Protein AF-A0A3D3CGW5-F1 (afdb_monomer_lite)

Radius of gyration: 12.76 Å; chains: 1; bounding box: 22×19×38 Å

Secondary structure (DSSP, 8-state):
-BHHHHHHHTTTT---HHHHHHHHHHHHHH-HHHHHTTTSBS-S--TTS--

Structure (mmCIF, N/CA/C/O backbone):
data_AF-A0A3D3CGW5-F1
#
_entry.id   AF-A0A3D3CGW5-F1
#
loop_
_atom_site.group_PDB
_atom_site.id
_atom_site.type_symbol
_atom_site.label_atom_id
_atom_site.label_alt_id
_atom_site.label_comp_id
_atom_site.label_asym_id
_atom_site.label_entity_id
_atom_site.label_seq_id
_atom_site.pdbx_PDB_ins_code
_atom_site.Cartn_x
_atom_site.Cartn_y
_atom_site.Cartn_z
_atom_site.occupancy
_atom_site.B_iso_or_equiv
_atom_site.auth_seq_id
_atom_site.auth_comp_id
_atom_site.auth_asym_id
_atom_site.auth_atom_id
_atom_site.pdbx_PDB_model_num
ATOM 1 N N . MET A 1 1 ? 6.628 0.400 8.690 1.00 80.19 1 MET A N 1
ATOM 2 C CA . MET A 1 1 ? 6.094 0.208 7.335 1.00 80.19 1 MET A CA 1
ATOM 3 C C . MET A 1 1 ? 4.672 0.728 7.255 1.00 80.19 1 MET A C 1
ATOM 5 O O . MET A 1 1 ? 3.868 0.363 8.108 1.00 80.19 1 MET A O 1
ATOM 9 N N . THR A 1 2 ? 4.377 1.595 6.294 1.00 91.06 2 THR A N 1
ATOM 10 C CA . THR A 1 2 ? 3.025 2.074 5.975 1.00 91.06 2 THR A CA 1
ATOM 11 C C . THR A 1 2 ? 2.257 1.055 5.133 1.00 91.06 2 THR A C 1
ATOM 13 O O . THR A 1 2 ? 2.835 0.094 4.618 1.00 91.06 2 THR A O 1
ATOM 16 N N . VAL A 1 3 ? 0.942 1.242 5.002 1.00 89.38 3 VAL A N 1
ATOM 17 C CA . VAL A 1 3 ? 0.114 0.446 4.080 1.00 89.38 3 VAL A CA 1
ATOM 18 C C . VAL A 1 3 ? 0.625 0.581 2.643 1.00 89.38 3 VAL A C 1
ATOM 20 O O . VAL A 1 3 ? 0.737 -0.425 1.949 1.00 89.38 3 VAL A O 1
ATOM 23 N N . LEU A 1 4 ? 1.000 1.790 2.213 1.00 92.06 4 LEU A N 1
ATOM 24 C CA . LEU A 1 4 ? 1.573 2.019 0.886 1.00 92.06 4 LEU A CA 1
ATOM 25 C C . LEU A 1 4 ? 2.877 1.241 0.684 1.00 92.06 4 LEU A C 1
ATOM 27 O O . LEU A 1 4 ? 2.986 0.486 -0.277 1.00 92.06 4 LEU A O 1
ATOM 31 N N . GLU A 1 5 ? 3.819 1.349 1.623 1.00 90.50 5 GLU A N 1
ATOM 32 C CA . GLU A 1 5 ? 5.093 0.622 1.555 1.00 90.50 5 GLU A CA 1
ATOM 33 C C . GLU A 1 5 ? 4.864 -0.898 1.493 1.00 90.50 5 GLU A C 1
ATOM 35 O O . GLU A 1 5 ? 5.574 -1.611 0.789 1.00 90.50 5 GLU A O 1
ATOM 40 N N . ASN A 1 6 ? 3.847 -1.417 2.192 1.00 90.56 6 ASN A N 1
ATOM 41 C CA . ASN A 1 6 ? 3.490 -2.834 2.122 1.00 90.56 6 ASN A CA 1
ATOM 42 C C . ASN A 1 6 ? 2.985 -3.249 0.731 1.00 90.56 6 ASN A C 1
ATOM 44 O O . ASN A 1 6 ? 3.394 -4.292 0.217 1.00 90.56 6 ASN A O 1
ATOM 48 N N . LEU A 1 7 ? 2.148 -2.421 0.106 1.00 90.94 7 LEU A N 1
ATOM 49 C CA . LEU A 1 7 ? 1.647 -2.666 -1.246 1.00 90.94 7 LEU A CA 1
ATOM 50 C C . LEU A 1 7 ? 2.762 -2.561 -2.297 1.00 90.94 7 LEU A C 1
ATOM 52 O O . LEU A 1 7 ? 2.819 -3.381 -3.215 1.00 90.94 7 LEU A O 1
ATOM 56 N N . GLU A 1 8 ? 3.680 -1.608 -2.141 1.00 91.62 8 GLU A N 1
ATOM 57 C CA . GLU A 1 8 ? 4.841 -1.440 -3.020 1.00 91.62 8 GLU A CA 1
ATOM 58 C C . GLU A 1 8 ? 5.818 -2.617 -2.919 1.00 91.62 8 GLU A C 1
ATOM 60 O O . GLU A 1 8 ? 6.323 -3.082 -3.944 1.00 91.62 8 GLU A O 1
ATOM 65 N N . MET A 1 9 ? 6.020 -3.187 -1.724 1.00 90.00 9 MET A N 1
ATOM 66 C CA . MET A 1 9 ? 6.805 -4.419 -1.576 1.00 90.00 9 MET A CA 1
ATOM 67 C C . MET A 1 9 ? 6.213 -5.589 -2.368 1.00 90.00 9 MET A C 1
ATOM 69 O O . MET A 1 9 ? 6.965 -6.391 -2.916 1.00 90.00 9 MET A O 1
ATOM 73 N N . GLY A 1 10 ? 4.886 -5.680 -2.501 1.00 87.38 10 GLY A N 1
ATOM 74 C CA . GLY A 1 10 ? 4.238 -6.687 -3.352 1.00 87.38 10 GLY A CA 1
ATOM 75 C C . GLY A 1 10 ? 4.595 -6.559 -4.841 1.00 87.38 10 GLY A C 1
ATOM 76 O O . GLY A 1 10 ? 4.453 -7.514 -5.606 1.00 87.38 10 GLY A O 1
ATOM 77 N N . ALA A 1 11 ? 5.104 -5.398 -5.256 1.00 91.38 11 ALA A N 1
ATOM 78 C CA . ALA A 1 11 ? 5.544 -5.110 -6.612 1.00 91.38 11 ALA A CA 1
ATOM 79 C C . ALA A 1 11 ? 7.077 -5.086 -6.771 1.00 91.38 11 ALA A C 1
ATOM 81 O O . ALA A 1 11 ? 7.550 -4.684 -7.830 1.00 91.38 11 ALA A O 1
ATOM 82 N N . PHE A 1 12 ? 7.863 -5.563 -5.794 1.00 88.44 12 PHE A N 1
ATOM 83 C CA . PHE A 1 12 ? 9.335 -5.435 -5.789 1.00 88.44 12 PHE A CA 1
ATOM 84 C C . PHE A 1 12 ? 10.049 -5.981 -7.043 1.00 88.44 12 PHE A C 1
ATOM 86 O O . PHE A 1 12 ? 11.138 -5.533 -7.392 1.00 88.44 12 PHE A O 1
ATOM 93 N N . SER A 1 13 ? 9.457 -6.972 -7.720 1.00 91.44 13 SER A N 1
ATOM 94 C CA . SER A 1 13 ? 10.007 -7.573 -8.947 1.00 91.44 13 SER A CA 1
ATOM 95 C C . SER A 1 13 ? 9.658 -6.795 -10.225 1.00 91.44 13 SER A C 1
ATOM 97 O O . SER A 1 13 ? 10.145 -7.124 -11.308 1.00 91.44 13 SER A O 1
ATOM 99 N N . VAL A 1 14 ? 8.796 -5.779 -10.135 1.00 92.56 14 VAL A N 1
ATOM 100 C CA . VAL A 1 14 ? 8.366 -4.955 -11.267 1.00 92.56 14 VAL A CA 1
ATOM 101 C C . VAL A 1 14 ? 9.379 -3.834 -11.483 1.00 92.56 14 VAL A C 1
ATOM 103 O O . VAL A 1 14 ? 9.569 -2.979 -10.628 1.00 92.56 14 VAL A O 1
ATOM 106 N N . ARG A 1 15 ? 10.027 -3.828 -12.653 1.00 91.56 15 ARG A N 1
ATOM 107 C CA . ARG A 1 15 ? 11.050 -2.827 -13.009 1.00 91.56 15 ARG A CA 1
ATOM 108 C C . ARG A 1 15 ? 10.486 -1.526 -13.576 1.00 91.56 15 ARG A C 1
ATOM 110 O O . ARG A 1 15 ? 11.203 -0.537 -13.618 1.00 91.56 15 ARG A O 1
ATOM 117 N N . GLU A 1 16 ? 9.243 -1.546 -14.050 1.00 95.44 16 GLU A N 1
ATOM 118 C CA . GLU A 1 16 ? 8.580 -0.398 -14.672 1.00 95.44 16 GLU A CA 1
ATOM 119 C C . GLU A 1 16 ? 7.702 0.329 -13.637 1.00 95.44 16 GLU A C 1
ATOM 121 O O . GLU A 1 16 ? 6.662 -0.214 -13.248 1.00 95.44 16 GLU A O 1
ATOM 126 N N . PRO A 1 17 ? 8.061 1.553 -13.203 1.00 90.94 17 PRO A N 1
ATOM 127 C CA . PRO A 1 17 ? 7.307 2.289 -12.187 1.00 90.9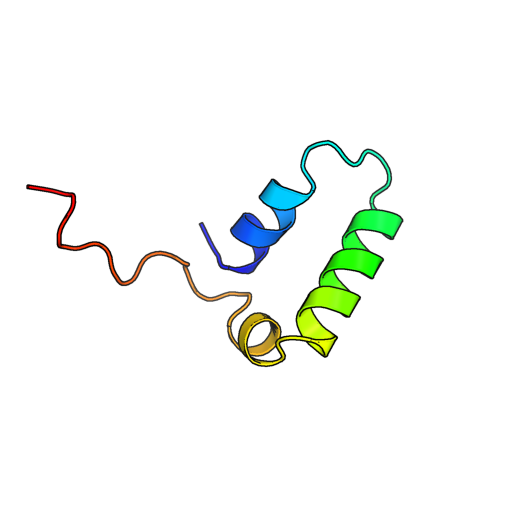4 17 PRO A CA 1
ATOM 128 C C . PRO A 1 17 ? 5.861 2.587 -12.592 1.00 90.94 17 PRO A C 1
ATOM 130 O O . PRO A 1 17 ? 4.975 2.600 -11.740 1.00 90.94 17 PRO A O 1
ATOM 133 N N . ARG A 1 18 ? 5.590 2.773 -13.893 1.00 94.62 18 ARG A N 1
ATOM 134 C CA . ARG A 1 18 ? 4.221 3.012 -14.383 1.00 94.62 18 ARG A CA 1
ATOM 135 C C . ARG A 1 18 ? 3.298 1.834 -14.082 1.00 94.62 18 ARG A C 1
ATOM 137 O O . ARG A 1 18 ? 2.185 2.031 -13.613 1.00 94.62 18 ARG A O 1
ATOM 144 N N . VAL A 1 19 ? 3.798 0.611 -14.264 1.00 94.69 19 VAL A N 1
ATOM 145 C CA . VAL A 1 19 ? 3.047 -0.623 -13.985 1.00 94.69 19 VAL A CA 1
ATOM 146 C C . VAL A 1 19 ? 2.756 -0.764 -12.490 1.00 94.69 19 VAL A C 1
ATOM 148 O O . VAL A 1 19 ? 1.704 -1.280 -12.116 1.00 94.69 19 VAL A O 1
ATOM 151 N N . VAL A 1 20 ? 3.661 -0.303 -11.620 1.00 94.56 20 VAL A N 1
ATOM 152 C CA . VAL A 1 20 ? 3.417 -0.264 -10.168 1.00 94.56 20 VAL A CA 1
ATOM 153 C C . VAL A 1 20 ? 2.282 0.710 -9.849 1.00 94.56 20 VAL A C 1
ATOM 155 O O . VAL A 1 20 ? 1.348 0.332 -9.143 1.00 94.56 20 VAL A O 1
ATOM 158 N N . GLY A 1 21 ? 2.311 1.911 -10.435 1.00 94.81 21 GLY A N 1
ATOM 159 C CA . GLY A 1 21 ? 1.253 2.915 -10.288 1.00 94.81 21 GLY A CA 1
ATOM 160 C C . GLY A 1 21 ? -0.122 2.407 -10.728 1.00 94.81 21 GLY A C 1
ATOM 161 O O . GLY A 1 21 ? -1.067 2.451 -9.946 1.00 94.81 21 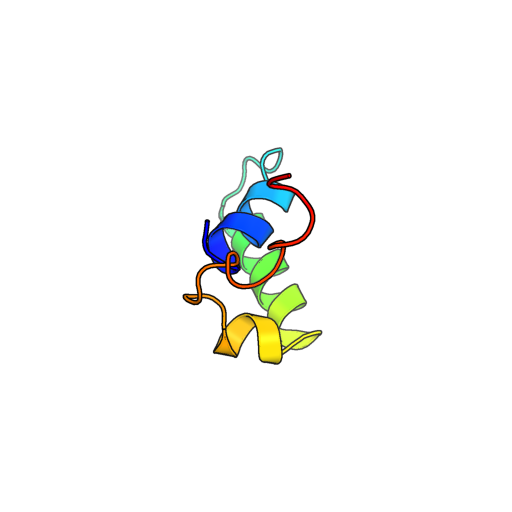GLY A O 1
ATOM 162 N N . GLU A 1 22 ? -0.226 1.821 -11.923 1.00 95.94 22 GLU A N 1
ATOM 163 C CA . GLU A 1 22 ? -1.483 1.248 -12.438 1.00 95.94 22 GLU A CA 1
ATOM 164 C C . GLU A 1 22 ? -2.042 0.141 -11.527 1.00 95.94 22 GLU A C 1
ATOM 166 O O . GLU A 1 22 ? -3.252 0.029 -11.311 1.00 95.94 22 GLU A O 1
ATOM 171 N N . ARG A 1 23 ? -1.164 -0.697 -10.963 1.00 94.75 23 ARG A N 1
ATOM 172 C CA . ARG A 1 23 ? -1.563 -1.763 -10.034 1.00 94.75 23 ARG A CA 1
ATOM 173 C C . ARG A 1 23 ? -2.033 -1.212 -8.694 1.00 94.75 23 ARG A C 1
ATOM 175 O O . ARG A 1 23 ? -3.011 -1.733 -8.158 1.00 94.75 23 ARG A O 1
ATOM 182 N N . LEU A 1 24 ? -1.372 -0.180 -8.172 1.00 95.62 24 LEU A N 1
ATOM 183 C CA . LEU A 1 24 ? -1.801 0.517 -6.959 1.00 95.62 24 LEU A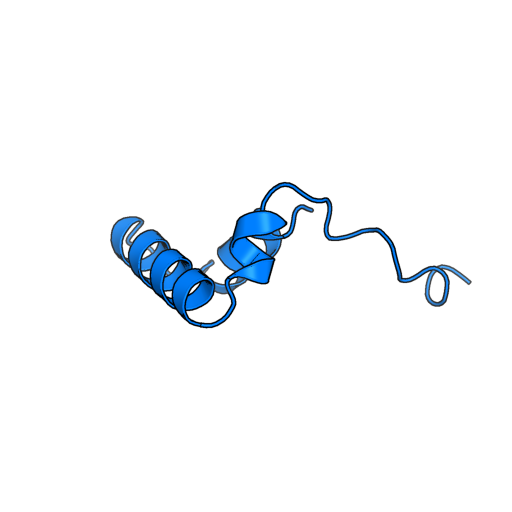 CA 1
ATOM 184 C C . LEU A 1 24 ? -3.156 1.192 -7.170 1.00 95.62 24 LEU A C 1
A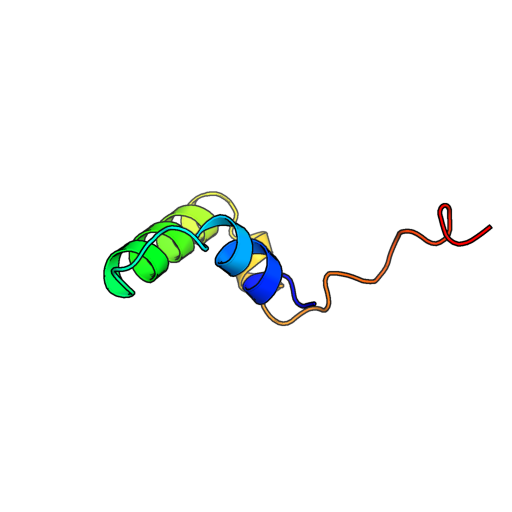TOM 186 O O . LEU A 1 24 ? -4.054 1.015 -6.351 1.00 95.62 24 LEU A O 1
ATOM 190 N N . GLU A 1 25 ? -3.351 1.883 -8.294 1.00 96.31 25 GLU A N 1
ATOM 191 C CA . GLU A 1 25 ? -4.643 2.476 -8.647 1.00 96.31 25 GLU A CA 1
ATOM 192 C C . GLU A 1 25 ? -5.743 1.419 -8.715 1.00 96.31 25 GLU A C 1
ATOM 194 O O . GLU A 1 25 ? -6.792 1.585 -8.091 1.00 96.31 25 GLU A O 1
ATOM 199 N N . ARG A 1 26 ? -5.481 0.285 -9.375 1.00 96.12 26 ARG A N 1
ATOM 200 C CA . ARG A 1 26 ? -6.417 -0.844 -9.406 1.00 96.12 26 ARG A CA 1
ATOM 201 C C . ARG A 1 26 ? -6.713 -1.383 -8.004 1.00 96.12 26 ARG A C 1
ATOM 203 O O . ARG A 1 26 ? -7.870 -1.668 -7.701 1.00 96.12 26 ARG A O 1
ATOM 210 N N . ALA A 1 27 ? -5.700 -1.527 -7.150 1.00 95.00 27 ALA A N 1
ATOM 211 C CA . ALA A 1 27 ? -5.878 -1.976 -5.771 1.00 95.00 27 ALA A CA 1
ATOM 212 C C . ALA A 1 27 ? -6.746 -0.996 -4.969 1.00 95.00 27 ALA A C 1
ATOM 214 O O . ALA A 1 27 ? -7.644 -1.427 -4.251 1.00 95.00 27 ALA A O 1
ATOM 215 N N . PHE A 1 28 ? -6.549 0.309 -5.147 1.00 96.38 28 PHE A N 1
ATOM 216 C CA . PHE A 1 28 ? -7.364 1.345 -4.518 1.00 96.38 28 PHE A CA 1
ATOM 217 C C . PHE A 1 28 ? -8.791 1.413 -5.062 1.00 96.38 28 PHE A C 1
ATOM 219 O O . PHE A 1 28 ? -9.709 1.707 -4.301 1.00 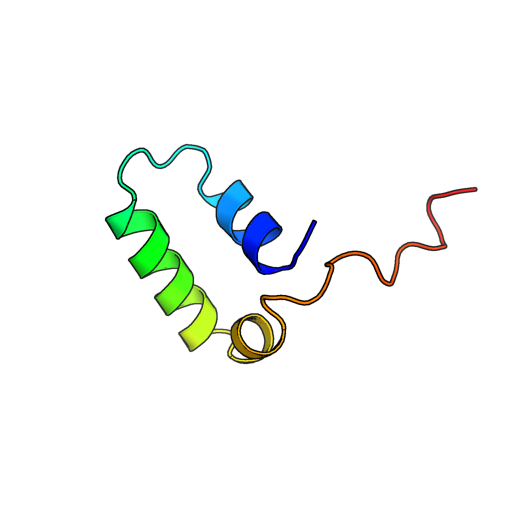96.38 28 PHE A O 1
ATOM 226 N N . SER A 1 29 ? -9.009 1.118 -6.345 1.00 96.75 29 SER A N 1
ATOM 227 C CA . SER A 1 29 ? -10.362 0.990 -6.897 1.00 96.75 29 SER A CA 1
ATOM 228 C C . SER A 1 29 ? -11.113 -0.202 -6.303 1.00 96.75 29 SER A C 1
ATOM 230 O O . SER A 1 29 ? -12.313 -0.107 -6.067 1.00 96.75 29 SER A O 1
ATOM 232 N N . LEU A 1 30 ? -10.419 -1.317 -6.056 1.00 96.94 30 LEU A N 1
ATOM 233 C CA . LEU A 1 30 ? -11.013 -2.519 -5.461 1.00 96.94 30 LEU A CA 1
ATOM 234 C C . LEU A 1 30 ? -11.206 -2.386 -3.946 1.00 96.94 30 LEU A C 1
ATOM 236 O O . LEU A 1 30 ? -12.202 -2.859 -3.405 1.00 96.94 30 LEU A O 1
ATOM 240 N N . PHE A 1 31 ? -10.270 -1.723 -3.268 1.00 96.50 31 PHE A N 1
ATOM 241 C CA . PHE A 1 31 ? -10.265 -1.538 -1.822 1.00 96.50 31 PHE A CA 1
ATOM 242 C C . PHE A 1 31 ? -10.021 -0.060 -1.472 1.00 96.50 31 PHE A C 1
ATOM 244 O O . PHE A 1 31 ? -8.905 0.309 -1.093 1.00 96.50 31 PHE A O 1
ATOM 251 N N . PRO A 1 32 ? -11.057 0.800 -1.542 1.00 94.69 32 PRO A N 1
ATOM 252 C CA . PRO A 1 32 ? -10.928 2.234 -1.256 1.00 94.69 32 PRO A CA 1
ATOM 253 C C . PRO A 1 32 ? -10.321 2.536 0.121 1.00 94.69 32 PRO A C 1
ATOM 255 O O . PRO A 1 32 ? -9.537 3.473 0.268 1.00 94.69 32 PRO A O 1
ATOM 258 N N . ILE A 1 33 ? -10.584 1.670 1.106 1.00 94.12 33 ILE A N 1
ATOM 259 C CA . ILE A 1 33 ? -10.037 1.774 2.464 1.00 94.12 33 ILE A CA 1
ATOM 260 C C . ILE A 1 33 ? -8.499 1.746 2.507 1.00 94.12 33 ILE A C 1
ATOM 262 O O . ILE A 1 33 ? -7.900 2.363 3.387 1.00 94.12 33 ILE A O 1
ATOM 266 N N . LEU A 1 34 ? -7.840 1.073 1.553 1.00 93.50 34 LEU A N 1
ATOM 267 C CA . LEU A 1 34 ? -6.377 1.067 1.455 1.00 93.50 34 LEU A CA 1
ATOM 268 C C . LEU A 1 34 ? -5.843 2.434 1.025 1.00 93.50 34 LEU A C 1
ATOM 270 O O . LEU A 1 34 ? -4.795 2.843 1.509 1.00 93.50 34 LEU A O 1
ATOM 274 N N . LYS A 1 35 ? -6.577 3.154 0.166 1.00 94.38 35 LYS A N 1
ATOM 275 C CA . LYS A 1 35 ? -6.222 4.511 -0.270 1.00 94.38 35 LYS A CA 1
ATOM 276 C C . LYS A 1 35 ? -6.382 5.511 0.867 1.00 94.38 35 LYS A C 1
ATOM 278 O O . LYS A 1 35 ? -5.500 6.329 1.105 1.00 94.38 35 LYS A O 1
ATOM 283 N N . GLU A 1 36 ? -7.488 5.411 1.600 1.00 94.31 36 GLU A N 1
ATOM 284 C CA . GLU A 1 36 ? -7.765 6.258 2.766 1.00 94.31 36 GLU A CA 1
ATOM 285 C C . GLU A 1 36 ? -6.707 6.093 3.865 1.00 94.31 36 GLU A C 1
ATOM 287 O O . GLU A 1 36 ? -6.336 7.060 4.527 1.00 94.31 36 GLU A O 1
ATOM 292 N N . ARG A 1 37 ? -6.184 4.873 4.034 1.00 93.75 37 ARG A N 1
ATOM 293 C CA . ARG A 1 37 ? -5.203 4.523 5.071 1.00 93.75 37 ARG A CA 1
ATOM 294 C C . ARG A 1 37 ? -3.784 4.339 4.542 1.00 93.75 37 ARG A C 1
ATOM 296 O O . ARG A 1 37 ? -2.941 3.830 5.273 1.00 93.75 37 ARG A O 1
ATOM 303 N N . GLN A 1 38 ? -3.485 4.760 3.313 1.00 92.19 38 GLN A N 1
ATOM 304 C CA . GLN A 1 38 ? -2.202 4.456 2.660 1.00 92.19 38 GLN A CA 1
ATOM 305 C C . GLN A 1 38 ? -0.982 4.957 3.456 1.00 92.19 38 GLN A C 1
ATOM 307 O O . GLN A 1 38 ? 0.066 4.316 3.468 1.00 92.19 38 GLN A O 1
ATOM 312 N N . TRP A 1 39 ? -1.144 6.071 4.178 1.00 92.50 39 TRP A N 1
ATOM 313 C CA . TRP A 1 39 ? -0.113 6.685 5.022 1.00 92.50 39 TRP A CA 1
ATOM 314 C C . TRP A 1 39 ? -0.084 6.148 6.455 1.00 92.50 39 TRP A C 1
ATOM 316 O O . TRP A 1 39 ? 0.837 6.453 7.211 1.00 92.50 39 TRP A O 1
ATOM 326 N N . GLN A 1 40 ? -1.091 5.368 6.854 1.00 89.25 40 GLN A N 1
ATOM 327 C CA . GLN A 1 40 ? -1.129 4.759 8.173 1.00 89.25 40 GLN A CA 1
ATOM 328 C C . GLN A 1 40 ? -0.009 3.722 8.265 1.00 89.25 40 GLN A C 1
ATOM 330 O O . GLN A 1 40 ? 0.202 2.925 7.346 1.00 89.25 40 GLN A O 1
ATOM 335 N N . LEU A 1 41 ? 0.706 3.708 9.389 1.00 87.69 41 LEU A N 1
ATOM 336 C CA . LEU A 1 41 ? 1.604 2.607 9.709 1.00 87.69 41 LEU A CA 1
ATOM 337 C C . LEU A 1 41 ? 0.785 1.314 9.750 1.00 87.69 41 LEU A C 1
ATOM 339 O O . LEU A 1 41 ? -0.188 1.214 10.494 1.00 87.69 41 LEU A O 1
ATOM 343 N N . ALA A 1 42 ? 1.202 0.307 8.985 1.00 70.19 42 ALA A N 1
ATOM 344 C CA . ALA A 1 42 ? 0.612 -1.029 9.027 1.00 70.19 42 ALA A CA 1
ATOM 345 C C . ALA A 1 42 ? 0.792 -1.697 10.412 1.00 70.19 42 ALA A C 1
ATOM 347 O O . ALA A 1 42 ? 0.168 -2.710 10.708 1.00 70.19 42 ALA A O 1
ATOM 348 N N . GLY A 1 43 ? 1.619 -1.103 11.281 1.00 65.88 43 GLY A N 1
ATOM 349 C CA . GLY A 1 43 ? 1.843 -1.507 12.664 1.00 65.88 43 GLY A CA 1
ATOM 350 C C . GLY A 1 43 ? 0.951 -0.773 13.662 1.00 65.88 43 GLY A C 1
ATOM 351 O O . GLY A 1 43 ? 1.409 0.113 14.374 1.00 65.88 43 GLY A O 1
ATOM 352 N N . SER A 1 44 ? -0.302 -1.202 13.769 1.00 56.28 44 SER A N 1
ATOM 353 C CA . SER A 1 44 ? -1.031 -1.170 15.039 1.00 56.28 44 SER A CA 1
ATOM 354 C C . SER A 1 44 ? -1.968 -2.375 15.103 1.00 56.28 44 SER A C 1
ATOM 356 O O . SER A 1 44 ? -3.180 -2.204 15.021 1.00 56.28 44 SER A O 1
ATOM 358 N N . LEU A 1 45 ? -1.395 -3.588 15.127 1.00 49.75 45 LEU A N 1
ATOM 359 C CA . LEU A 1 45 ? -1.903 -4.802 15.793 1.00 49.75 45 LEU A CA 1
ATOM 360 C C . LEU A 1 45 ? -1.130 -6.042 15.301 1.00 49.75 45 LEU A C 1
ATOM 362 O O . LEU A 1 45 ? -1.548 -6.727 14.377 1.00 49.75 45 LEU A O 1
ATOM 366 N N . SER A 1 46 ? -0.042 -6.375 15.992 1.00 53.75 46 SER A N 1
ATOM 367 C CA . SER A 1 46 ? 0.243 -7.770 16.358 1.00 53.75 46 SER A CA 1
ATOM 368 C C . SER A 1 46 ? 0.9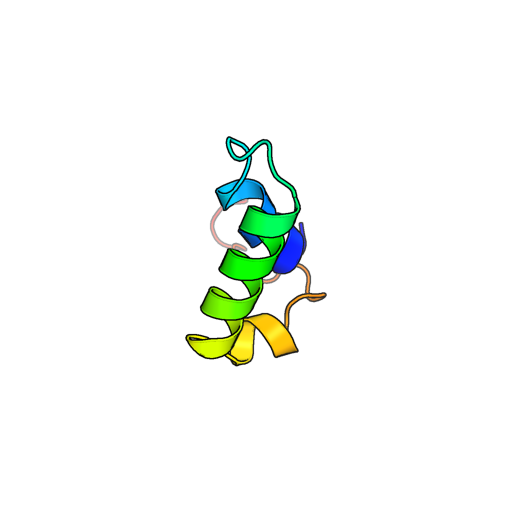37 -7.800 17.723 1.00 53.75 46 SER A C 1
ATOM 370 O O . SER A 1 46 ? 2.030 -8.316 17.908 1.00 53.75 46 SER A O 1
ATOM 372 N N . GLY A 1 47 ? 0.263 -7.248 18.739 1.00 51.25 47 GLY A N 1
ATOM 373 C CA . GLY A 1 47 ? 0.687 -7.378 20.142 1.00 51.25 47 GLY A CA 1
ATOM 374 C C . GLY A 1 47 ? 0.677 -8.822 20.676 1.00 51.25 47 GLY A C 1
ATOM 375 O O . GLY A 1 47 ? 1.006 -9.029 21.836 1.00 51.25 47 GLY A O 1
ATOM 376 N N . GLY A 1 48 ? 0.298 -9.809 19.853 1.00 58.12 48 GLY A N 1
ATOM 377 C CA . GLY A 1 48 ? 0.361 -11.239 20.165 1.00 58.12 48 GLY A CA 1
ATOM 378 C C . GLY A 1 48 ? 1.630 -11.960 19.690 1.00 58.12 48 GLY A C 1
ATOM 379 O O . GLY A 1 48 ? 1.758 -13.135 19.993 1.00 58.12 48 GLY A O 1
ATOM 380 N N . GLU A 1 49 ? 2.553 -11.303 18.974 1.00 51.59 49 GLU A N 1
ATOM 381 C CA . GLU A 1 49 ? 3.780 -11.938 18.436 1.00 51.59 49 GLU A CA 1
ATOM 382 C C . GLU A 1 49 ? 5.084 -11.255 18.902 1.00 51.59 49 GLU A C 1
ATOM 384 O O . GLU A 1 49 ? 6.131 -11.384 18.272 1.00 51.59 49 GLU A O 1
ATOM 389 N N . GLN A 1 50 ? 5.040 -10.506 20.009 1.00 49.28 50 GLN A N 1
ATOM 390 C CA . GLN A 1 50 ? 6.252 -10.051 20.713 1.00 49.28 50 GLN A CA 1
ATOM 391 C C . GLN A 1 50 ? 6.437 -10.703 22.095 1.00 49.28 50 GLN A C 1
ATOM 393 O O . GLN A 1 50 ? 7.261 -10.229 22.877 1.00 49.28 50 GLN A O 1
ATOM 398 N N . GLN A 1 51 ? 5.713 -11.788 22.391 1.00 36.72 51 GLN A N 1
ATOM 399 C CA . GLN A 1 51 ? 5.984 -12.674 23.530 1.00 36.72 51 GLN A CA 1
ATOM 400 C C . GLN A 1 51 ? 6.165 -14.111 23.061 1.00 36.72 51 GLN A C 1
ATOM 402 O O . GLN A 1 51 ? 5.440 -14.501 22.120 1.00 36.72 51 GLN A O 1
#

pLDDT: mean 85.17, std 16.01, range [36.72, 96.94]

Foldseek 3Di:
DFLQVVLVVVCVVPPDVVVSVVVVVVVCVVPVVCVVRRRPRPPDDDPVPPD

Sequence (51 aa):
MTVLENLEMGAFSVREPRVVGERLERAFSLFPILKERQWQLAGSLSGGEQQ